Protein AF-A0A375H784-F1 (afdb_monomer_lite)

Secondary structure (DSSP, 8-state):
-HHHHHHHHHHHHHHHHHHTPPP---HHHHHHHHHHHHHHHHHTT--HHHHHHHHHHHHHHHHHHHHHHIIIIIHHH--SHHHHHHHHHHHHHHHHHHHHHHHHHHHT---

Foldseek 3Di:
DVVLVVVLVVLVVVVCVVVVHDDDDDPLNVVLVVLVVVLVVVLVVDDDLRNLLSVLVSQLVSLVVVLCCLVVPQLVPDPDVSSNVSSVVSSVVSVVSNVVSVVSNVVSDDD

Structure (mmCIF, N/CA/C/O backbone):
data_AF-A0A375H784-F1
#
_entry.id   AF-A0A375H784-F1
#
loop_
_atom_site.group_PDB
_atom_site.id
_atom_site.type_symbol
_atom_site.label_atom_id
_atom_site.label_alt_id
_atom_site.label_comp_id
_atom_site.label_asym_id
_atom_site.label_entity_id
_atom_site.label_seq_id
_atom_site.pdbx_PDB_ins_code
_atom_site.Cartn_x
_atom_site.Cartn_y
_atom_site.Cartn_z
_atom_site.occupancy
_atom_site.B_iso_or_equiv
_atom_site.auth_seq_id
_atom_site.auth_comp_id
_atom_site.auth_asym_id
_atom_site.auth_atom_id
_atom_site.pdbx_PDB_model_num
ATOM 1 N N . MET A 1 1 ? -10.355 -3.145 -1.592 1.00 90.44 1 MET A N 1
ATOM 2 C CA . MET A 1 1 ? -9.257 -3.479 -0.651 1.00 90.44 1 MET A CA 1
ATOM 3 C C . MET A 1 1 ? -8.676 -4.858 -0.935 1.00 90.44 1 MET A C 1
ATOM 5 O O . MET A 1 1 ? -7.794 -4.938 -1.772 1.00 90.44 1 MET A O 1
ATOM 9 N N . ILE A 1 2 ? -9.150 -5.945 -0.305 1.00 96.31 2 ILE A N 1
ATOM 10 C CA . ILE A 1 2 ? -8.479 -7.264 -0.371 1.00 96.31 2 ILE A CA 1
ATOM 11 C C . ILE A 1 2 ? -8.366 -7.786 -1.807 1.00 96.31 2 ILE A C 1
ATOM 13 O O . ILE A 1 2 ? -7.263 -8.077 -2.252 1.00 96.31 2 ILE A O 1
ATOM 17 N N . VAL A 1 3 ? -9.480 -7.844 -2.546 1.00 97.25 3 VAL A N 1
ATOM 18 C CA . VAL A 1 3 ? -9.499 -8.318 -3.944 1.00 97.25 3 VAL A CA 1
ATOM 19 C C . VAL A 1 3 ? -8.528 -7.518 -4.819 1.00 97.25 3 VAL A C 1
ATOM 21 O O . VAL A 1 3 ? -7.732 -8.102 -5.554 1.00 97.25 3 VAL A O 1
ATOM 24 N N . ASP A 1 4 ? -8.540 -6.191 -4.688 1.00 97.25 4 ASP A N 1
ATOM 25 C CA . ASP A 1 4 ? -7.652 -5.306 -5.446 1.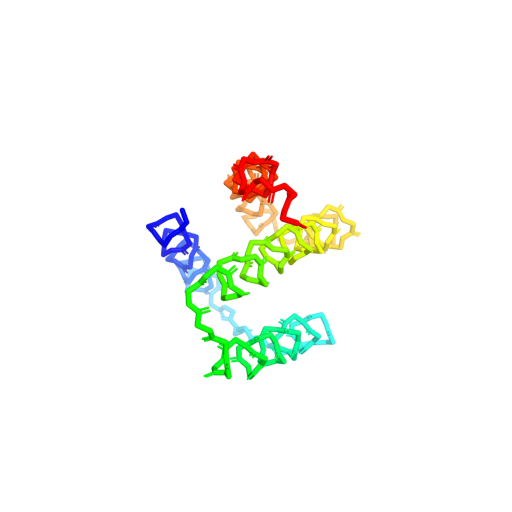00 97.25 4 ASP A CA 1
ATOM 26 C C . ASP A 1 4 ? -6.178 -5.551 -5.092 1.00 97.25 4 ASP A C 1
ATOM 28 O O . ASP A 1 4 ? -5.352 -5.717 -5.987 1.00 97.25 4 ASP A O 1
ATOM 32 N N . HIS A 1 5 ? -5.842 -5.642 -3.799 1.00 96.81 5 HIS A N 1
ATOM 33 C CA . HIS A 1 5 ? -4.479 -5.937 -3.351 1.00 96.81 5 HIS A CA 1
ATOM 34 C C . HIS A 1 5 ? -4.005 -7.313 -3.823 1.00 96.81 5 HIS A C 1
ATOM 36 O O . HIS A 1 5 ? -2.864 -7.449 -4.261 1.00 96.81 5 HIS A O 1
ATOM 42 N N . THR A 1 6 ? -4.867 -8.331 -3.798 1.00 97.94 6 THR A N 1
ATOM 43 C CA . THR A 1 6 ? -4.553 -9.646 -4.368 1.00 97.94 6 THR A CA 1
ATOM 44 C C . THR A 1 6 ? -4.240 -9.529 -5.861 1.00 97.94 6 THR A C 1
ATOM 46 O O . THR A 1 6 ? -3.240 -10.079 -6.323 1.00 97.94 6 THR A O 1
ATOM 49 N N . GLY A 1 7 ? -5.031 -8.761 -6.614 1.00 98.06 7 GLY A N 1
ATOM 50 C CA . GLY A 1 7 ? -4.772 -8.487 -8.029 1.00 98.06 7 GLY A CA 1
ATOM 51 C C . GLY A 1 7 ? -3.439 -7.767 -8.275 1.00 98.06 7 GLY A C 1
ATOM 52 O O . GLY A 1 7 ? -2.689 -8.140 -9.185 1.00 98.06 7 GLY A O 1
ATOM 53 N N . VAL A 1 8 ? -3.104 -6.779 -7.440 1.00 97.44 8 VAL A N 1
ATOM 54 C CA . VAL A 1 8 ? -1.815 -6.069 -7.480 1.00 97.44 8 VAL A CA 1
ATOM 55 C C . VAL A 1 8 ? -0.653 -7.028 -7.217 1.00 97.44 8 VAL A C 1
ATOM 57 O O . VAL A 1 8 ? 0.283 -7.081 -8.017 1.00 97.44 8 VAL A O 1
ATOM 60 N N . ASN A 1 9 ? -0.733 -7.844 -6.163 1.00 97.19 9 ASN A N 1
ATOM 61 C CA . ASN A 1 9 ? 0.306 -8.815 -5.806 1.00 97.19 9 ASN A CA 1
ATOM 62 C C . ASN A 1 9 ? 0.527 -9.855 -6.910 1.00 97.19 9 ASN A C 1
ATOM 64 O O . ASN A 1 9 ? 1.670 -10.201 -7.222 1.00 97.19 9 ASN A O 1
ATOM 68 N N . ASN A 1 10 ? -0.552 -10.319 -7.541 1.00 98.19 10 ASN A N 1
ATOM 69 C CA . ASN A 1 10 ? -0.479 -11.238 -8.673 1.00 98.19 10 ASN A CA 1
ATOM 70 C C . ASN A 1 10 ? 0.215 -10.588 -9.875 1.00 98.19 10 ASN A C 1
ATOM 72 O O . ASN A 1 10 ? 1.093 -11.203 -10.479 1.00 98.19 10 ASN A O 1
ATOM 76 N N . SER A 1 11 ? -0.128 -9.336 -10.190 1.00 97.81 11 SER A N 1
ATOM 77 C CA . SER A 1 11 ? 0.481 -8.591 -11.299 1.00 97.81 11 SER A CA 1
ATOM 78 C C . SER A 1 11 ? 1.976 -8.345 -11.070 1.00 97.81 11 SER A C 1
ATOM 80 O O . SER A 1 11 ? 2.784 -8.574 -11.970 1.00 97.81 11 SER A O 1
ATOM 82 N N . ALA A 1 12 ? 2.362 -7.949 -9.853 1.00 96.69 12 ALA A N 1
ATOM 83 C CA . ALA A 1 12 ? 3.761 -7.765 -9.472 1.00 96.69 12 ALA A CA 1
ATOM 84 C C . ALA A 1 12 ? 4.547 -9.082 -9.539 1.00 96.69 12 ALA A C 1
ATOM 86 O O . ALA A 1 12 ? 5.620 -9.139 -10.139 1.00 96.69 12 ALA A O 1
ATOM 87 N N . THR A 1 13 ? 3.984 -10.166 -9.002 1.00 97.50 13 THR A N 1
ATOM 88 C CA . THR A 1 13 ? 4.606 -11.498 -9.030 1.00 97.50 13 THR A CA 1
ATOM 89 C C . THR A 1 13 ? 4.772 -12.019 -10.458 1.00 97.50 13 THR A C 1
ATOM 91 O O . THR A 1 13 ? 5.807 -12.601 -10.790 1.00 97.50 13 THR A O 1
ATOM 94 N N . ALA A 1 14 ? 3.776 -11.807 -11.321 1.00 98.19 14 ALA A N 1
ATOM 95 C CA . ALA A 1 14 ? 3.854 -12.170 -12.732 1.00 98.19 14 ALA A CA 1
ATOM 96 C C . ALA A 1 14 ? 4.990 -11.421 -13.441 1.00 98.19 14 ALA A C 1
ATOM 98 O O . ALA A 1 14 ? 5.759 -12.039 -14.178 1.00 98.19 14 ALA A O 1
ATOM 99 N N . LEU A 1 15 ? 5.143 -10.120 -13.171 1.00 97.75 15 LEU A N 1
ATOM 100 C CA . LEU A 1 15 ? 6.221 -9.324 -13.749 1.00 97.75 15 LEU A CA 1
ATOM 101 C C . LEU A 1 15 ? 7.599 -9.781 -13.255 1.00 97.75 15 LEU A C 1
ATOM 103 O O . LEU A 1 15 ? 8.497 -9.983 -14.066 1.00 97.75 15 LEU A O 1
ATOM 107 N N . VAL A 1 16 ? 7.758 -10.018 -11.951 1.00 97.12 16 VAL A N 1
ATOM 108 C CA . VAL A 1 16 ? 9.004 -10.544 -11.363 1.00 97.12 16 VAL A CA 1
ATOM 109 C C . VAL A 1 16 ? 9.417 -11.858 -12.034 1.00 97.12 16 VAL A C 1
ATOM 111 O O . VAL A 1 16 ? 10.564 -12.002 -12.457 1.00 97.12 16 VAL A O 1
ATOM 114 N N . LYS A 1 17 ? 8.468 -12.791 -12.209 1.00 97.88 17 LYS A N 1
ATOM 115 C CA . LYS A 1 17 ? 8.699 -14.061 -12.916 1.00 97.88 17 LYS A CA 1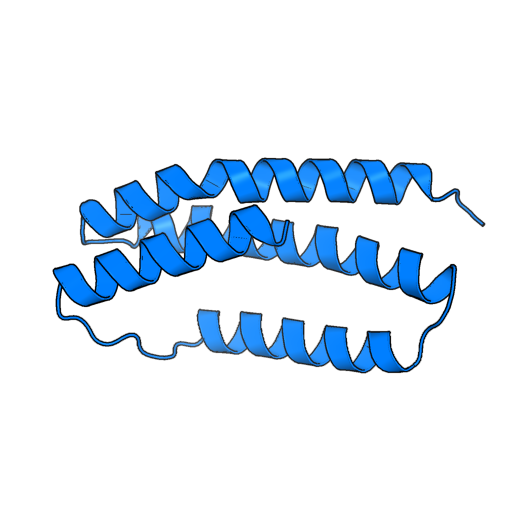
ATOM 116 C C . LYS A 1 17 ? 9.092 -13.843 -14.376 1.00 97.88 17 LYS A C 1
ATOM 118 O O . LYS A 1 17 ? 10.048 -14.457 -14.841 1.00 97.88 17 LYS A O 1
ATOM 123 N N . LYS A 1 18 ? 8.380 -12.963 -15.088 1.00 97.88 18 LYS A N 1
ATOM 124 C CA . LYS A 1 18 ? 8.656 -12.637 -16.494 1.00 97.88 18 LYS A CA 1
ATOM 125 C C . LYS A 1 18 ? 10.064 -12.067 -16.673 1.00 97.88 18 LYS A C 1
ATOM 127 O O . LYS A 1 18 ? 10.790 -12.505 -17.559 1.00 97.88 18 LYS A O 1
ATOM 132 N N . LEU A 1 19 ? 10.447 -11.118 -15.822 1.00 97.31 19 LEU A N 1
ATOM 133 C CA . LEU A 1 19 ? 11.746 -10.448 -15.876 1.00 97.31 19 LEU A CA 1
ATOM 134 C C . LEU A 1 19 ? 12.884 -11.288 -15.276 1.00 97.31 19 LEU A C 1
ATOM 136 O O . LEU A 1 19 ? 14.041 -10.897 -15.393 1.00 97.31 19 LEU A O 1
ATOM 140 N N . LYS A 1 20 ? 12.574 -12.433 -14.648 1.00 97.31 20 LYS A N 1
ATOM 141 C CA . LYS A 1 20 ? 13.535 -13.314 -13.960 1.00 97.31 20 LYS A CA 1
ATOM 142 C C . LYS A 1 20 ? 14.387 -12.572 -12.925 1.00 97.31 20 LYS A C 1
ATOM 144 O O . LYS A 1 20 ? 15.562 -12.877 -12.737 1.00 97.31 20 LYS A O 1
ATOM 149 N N . VAL A 1 21 ? 13.786 -11.594 -12.256 1.00 94.94 21 VAL A N 1
ATOM 150 C CA . VAL A 1 21 ? 14.439 -10.825 -11.192 1.00 94.94 21 VAL A CA 1
ATOM 151 C C . VAL A 1 21 ? 14.094 -11.413 -9.832 1.00 94.94 21 VAL A C 1
ATOM 153 O O . VAL A 1 21 ? 13.052 -12.044 -9.655 1.00 94.94 21 VAL A O 1
ATOM 156 N N . LYS A 1 22 ? 14.969 -11.195 -8.854 1.00 93.12 22 LYS A N 1
ATOM 157 C CA . LYS A 1 22 ? 14.717 -11.537 -7.457 1.00 93.12 22 LYS A CA 1
ATOM 158 C C . LYS A 1 22 ? 14.322 -10.255 -6.713 1.00 93.12 22 LYS A C 1
ATOM 160 O O . LYS A 1 22 ? 15.098 -9.303 -6.765 1.00 93.12 22 LYS A O 1
ATOM 165 N N . PRO A 1 23 ? 13.150 -10.199 -6.055 1.00 92.00 23 PRO A N 1
ATOM 166 C CA . PRO A 1 23 ? 12.842 -9.115 -5.131 1.00 92.00 23 PRO A CA 1
ATOM 167 C C . PRO A 1 23 ? 13.871 -9.095 -4.004 1.00 92.00 23 PRO A C 1
ATOM 169 O O . PRO A 1 23 ? 14.256 -10.156 -3.509 1.00 92.00 23 PRO A O 1
ATOM 172 N N . ASP A 1 24 ? 14.290 -7.902 -3.609 1.00 92.06 24 ASP A N 1
ATOM 173 C CA . ASP A 1 24 ? 15.224 -7.707 -2.510 1.00 92.06 24 ASP A CA 1
ATOM 174 C C . ASP A 1 24 ? 14.690 -6.641 -1.560 1.00 92.06 24 ASP A C 1
ATOM 176 O O . ASP A 1 24 ? 13.981 -5.714 -1.978 1.00 92.06 24 ASP A O 1
ATOM 180 N N . ASP A 1 25 ? 15.019 -6.798 -0.285 1.00 93.00 25 ASP A N 1
ATOM 181 C CA . ASP A 1 25 ? 14.642 -5.832 0.732 1.00 93.00 25 ASP A CA 1
ATOM 182 C C . ASP A 1 25 ? 15.468 -4.554 0.588 1.00 93.00 25 ASP A C 1
ATOM 184 O O . ASP A 1 25 ? 16.614 -4.545 0.142 1.00 93.00 25 ASP A O 1
ATOM 188 N N . ASN A 1 26 ? 14.871 -3.431 0.966 1.00 91.75 26 ASN A N 1
ATOM 189 C CA . ASN A 1 26 ? 15.528 -2.135 0.975 1.00 91.75 26 ASN A CA 1
ATOM 190 C C . ASN A 1 26 ? 14.953 -1.269 2.109 1.00 91.75 26 ASN A C 1
ATOM 192 O O . ASN A 1 26 ? 13.944 -1.641 2.715 1.00 91.75 26 ASN A O 1
ATOM 196 N N . PRO A 1 27 ? 15.553 -0.104 2.415 1.00 94.75 27 PRO A N 1
ATOM 197 C CA . PRO A 1 27 ? 15.065 0.747 3.498 1.00 94.75 27 PRO A CA 1
ATOM 198 C C . PRO A 1 27 ? 13.581 1.128 3.371 1.00 94.75 27 PRO A C 1
ATOM 200 O O . PRO A 1 27 ? 12.878 1.190 4.376 1.00 94.75 27 PRO A O 1
ATOM 203 N N . THR A 1 28 ? 13.075 1.323 2.148 1.00 91.44 28 THR A N 1
ATOM 204 C CA . THR A 1 28 ? 11.656 1.617 1.906 1.00 91.44 28 THR A CA 1
ATOM 205 C C . THR A 1 28 ? 10.763 0.421 2.239 1.00 91.44 28 THR A C 1
ATOM 207 O O . THR A 1 28 ? 9.776 0.594 2.954 1.00 91.44 28 THR A O 1
ATOM 210 N N . SER A 1 29 ? 11.092 -0.792 1.772 1.00 93.62 29 SER A N 1
ATOM 211 C CA . SER A 1 29 ? 10.296 -1.991 2.087 1.00 93.62 29 SER A CA 1
ATOM 212 C C . SER A 1 29 ? 10.345 -2.325 3.578 1.00 93.62 29 SER A C 1
ATOM 214 O O . SER A 1 29 ? 9.312 -2.645 4.167 1.00 93.62 29 SER A O 1
ATOM 216 N N . ALA A 1 30 ? 11.512 -2.172 4.209 1.00 95.31 30 ALA A N 1
ATOM 217 C CA . ALA A 1 30 ? 11.693 -2.375 5.641 1.00 95.31 30 ALA A CA 1
ATOM 218 C C . ALA A 1 30 ? 10.852 -1.392 6.473 1.00 95.31 30 ALA A C 1
ATOM 220 O O . ALA A 1 30 ? 10.164 -1.820 7.400 1.00 95.31 30 ALA A O 1
ATOM 221 N N . SER A 1 31 ? 10.846 -0.101 6.112 1.00 93.75 31 SER A N 1
ATOM 222 C CA . SER A 1 31 ? 10.030 0.917 6.790 1.00 93.75 31 SER A CA 1
ATOM 223 C C . SER A 1 31 ? 8.539 0.600 6.683 1.00 93.75 31 SER A C 1
ATOM 225 O O . SER A 1 31 ? 7.860 0.496 7.701 1.00 93.75 31 SER A O 1
ATOM 227 N N . LEU A 1 32 ? 8.036 0.349 5.468 1.00 93.50 32 LEU A N 1
ATOM 228 C CA . LEU A 1 32 ? 6.617 0.045 5.245 1.00 93.50 32 LEU A CA 1
ATOM 229 C C . LEU A 1 32 ? 6.169 -1.228 5.975 1.00 93.50 32 LEU A C 1
ATOM 231 O O . LEU A 1 32 ? 5.032 -1.299 6.451 1.00 93.50 32 LEU A O 1
ATOM 235 N N . LYS A 1 33 ? 7.048 -2.233 6.070 1.00 94.62 33 LYS A N 1
ATOM 236 C CA . LYS A 1 33 ? 6.790 -3.456 6.834 1.00 94.62 33 LYS A CA 1
ATOM 237 C C . LYS A 1 33 ? 6.737 -3.175 8.337 1.00 94.62 33 LYS A C 1
ATOM 239 O O . LYS A 1 33 ? 5.808 -3.632 8.998 1.00 94.62 33 LYS A O 1
ATOM 244 N N . SER A 1 34 ? 7.697 -2.415 8.861 1.00 95.81 34 SER A N 1
ATOM 245 C CA . SER A 1 34 ? 7.762 -2.038 10.279 1.00 95.81 34 SER A CA 1
ATOM 246 C C . SER A 1 34 ? 6.522 -1.258 10.726 1.00 95.81 34 SER A C 1
ATOM 248 O O . SER A 1 34 ? 5.936 -1.559 11.770 1.00 95.81 34 SER A O 1
ATOM 250 N N . ASP A 1 35 ? 6.069 -0.307 9.908 1.00 93.75 35 ASP A N 1
ATOM 251 C CA . ASP A 1 35 ? 4.858 0.474 10.174 1.00 93.75 35 ASP A CA 1
ATOM 252 C C . ASP A 1 35 ? 3.613 -0.429 10.204 1.00 93.75 35 ASP A C 1
ATOM 254 O O . ASP A 1 35 ? 2.779 -0.337 11.109 1.00 93.75 35 ASP A O 1
ATOM 258 N N . GLY A 1 36 ? 3.523 -1.375 9.261 1.00 95.06 36 GLY A N 1
ATOM 259 C CA . GLY A 1 36 ? 2.452 -2.371 9.219 1.00 95.06 36 GLY A CA 1
ATOM 260 C C . GLY A 1 36 ? 2.437 -3.296 10.442 1.00 95.06 36 GLY A C 1
ATOM 261 O O . GLY A 1 36 ? 1.376 -3.533 11.027 1.00 95.06 36 GLY A O 1
ATOM 262 N N . ASP A 1 37 ? 3.604 -3.789 10.861 1.00 97.19 37 ASP A N 1
ATOM 263 C CA . ASP A 1 37 ? 3.755 -4.651 12.040 1.00 97.19 37 ASP A CA 1
ATOM 264 C C . ASP A 1 37 ? 3.389 -3.892 13.331 1.00 97.19 37 ASP A C 1
ATOM 266 O O . ASP A 1 37 ? 2.660 -4.413 14.185 1.00 97.19 37 ASP A O 1
ATOM 270 N N . THR A 1 38 ? 3.810 -2.628 13.441 1.00 96.00 38 THR A N 1
ATOM 271 C CA . THR A 1 38 ? 3.470 -1.732 14.558 1.00 96.00 38 THR A CA 1
ATOM 272 C C . THR A 1 38 ? 1.962 -1.513 14.653 1.00 96.00 38 THR A C 1
ATOM 274 O O . THR A 1 38 ? 1.372 -1.715 15.719 1.00 96.00 38 THR A O 1
ATOM 277 N N . ASN A 1 39 ? 1.309 -1.181 13.536 1.00 96.75 39 ASN A N 1
ATOM 278 C CA . ASN A 1 39 ? -0.138 -0.996 13.513 1.00 96.75 39 ASN A CA 1
ATOM 279 C C . ASN A 1 39 ? -0.887 -2.287 13.872 1.00 96.75 39 ASN A C 1
ATOM 281 O O . ASN A 1 39 ? -1.801 -2.277 14.695 1.00 96.75 39 ASN A O 1
ATOM 285 N N . ARG A 1 40 ? -0.465 -3.432 13.322 1.00 97.50 40 ARG A N 1
ATOM 286 C CA . ARG A 1 40 ? -1.057 -4.732 13.667 1.00 97.50 40 ARG A CA 1
ATOM 287 C C . ARG A 1 40 ? -0.971 -5.024 15.159 1.00 97.50 40 ARG A C 1
ATOM 289 O O . ARG A 1 40 ? -1.923 -5.560 15.720 1.00 97.50 40 ARG A O 1
ATOM 296 N N . ASN A 1 41 ? 0.142 -4.688 15.806 1.00 97.44 41 ASN A N 1
ATOM 297 C CA . ASN A 1 41 ? 0.293 -4.879 17.245 1.00 97.44 41 ASN A CA 1
ATOM 298 C C . ASN A 1 41 ? -0.608 -3.945 18.056 1.00 97.44 41 ASN A C 1
ATOM 300 O O . ASN A 1 41 ? -1.243 -4.415 18.997 1.00 97.44 41 ASN A O 1
ATOM 304 N N . LYS A 1 42 ? -0.742 -2.676 17.651 1.00 95.75 42 LYS A N 1
ATOM 305 C CA . LYS A 1 42 ? -1.701 -1.735 18.251 1.00 95.75 42 LYS A CA 1
ATOM 306 C C . LYS A 1 42 ? -3.136 -2.270 18.170 1.00 95.75 42 LYS A C 1
ATOM 308 O O . LYS A 1 42 ? -3.835 -2.315 19.177 1.00 95.75 42 LYS A O 1
ATOM 313 N N . LEU A 1 43 ? -3.559 -2.721 16.990 1.00 97.94 43 LEU A N 1
ATOM 314 C CA . LEU A 1 43 ? -4.937 -3.150 16.739 1.00 97.94 43 LEU A CA 1
ATOM 315 C C . LEU A 1 43 ? -5.360 -4.391 17.537 1.00 97.94 43 LEU A C 1
ATOM 317 O O . LEU A 1 43 ? -6.526 -4.499 17.900 1.00 97.94 43 LEU A O 1
ATOM 321 N N . LYS A 1 44 ? -4.439 -5.313 17.856 1.00 97.38 44 LYS A N 1
ATOM 322 C CA . LYS A 1 44 ? -4.749 -6.536 18.630 1.00 97.38 44 LYS A CA 1
ATOM 323 C C . LYS A 1 44 ? -5.373 -6.257 20.002 1.00 97.38 44 LYS A C 1
ATOM 325 O O . LYS A 1 44 ? -6.099 -7.106 20.511 1.00 97.38 44 LYS A O 1
ATOM 330 N N . GLY A 1 45 ? -5.055 -5.113 20.610 1.00 95.12 45 GLY A N 1
ATOM 331 C CA . GLY A 1 45 ? -5.571 -4.725 21.924 1.00 95.12 45 GLY A CA 1
ATOM 332 C C . GLY A 1 45 ? -6.918 -4.001 21.886 1.00 95.12 45 GLY A C 1
ATOM 333 O O . GLY A 1 45 ? -7.523 -3.815 22.938 1.00 95.12 45 GLY A O 1
ATOM 334 N N . LEU A 1 46 ? -7.388 -3.595 20.705 1.00 97.69 46 LEU A N 1
ATOM 335 C CA . LEU A 1 46 ? -8.571 -2.751 20.541 1.00 97.69 46 LEU A CA 1
ATOM 336 C C . LEU A 1 46 ? -9.787 -3.576 20.122 1.00 97.69 46 LEU A C 1
ATOM 338 O O . LEU A 1 46 ? -9.659 -4.637 19.509 1.00 97.69 46 LEU A O 1
ATOM 342 N N . LYS A 1 47 ? -10.987 -3.086 20.450 1.00 97.25 47 LYS A N 1
ATOM 343 C CA . LYS A 1 47 ? -12.258 -3.744 20.110 1.00 97.25 47 LYS A CA 1
ATOM 344 C C . LYS A 1 47 ? -13.335 -2.722 19.754 1.00 97.25 47 LYS A C 1
ATOM 346 O O . LYS A 1 47 ? -13.285 -1.576 20.194 1.00 97.25 47 LYS A O 1
ATOM 351 N N . GLY A 1 48 ? -14.339 -3.165 18.995 1.00 96.06 48 GLY A N 1
ATOM 352 C CA . GLY A 1 48 ? -15.498 -2.346 18.631 1.00 96.06 48 GLY A CA 1
ATOM 353 C C . GLY A 1 48 ? -15.095 -1.003 18.017 1.00 96.06 48 GLY A C 1
ATOM 354 O O . GLY A 1 48 ? -14.169 -0.939 17.216 1.00 96.06 48 GLY A O 1
ATOM 355 N N . ALA A 1 49 ? -15.739 0.080 18.455 1.00 95.50 49 ALA A N 1
ATOM 356 C CA . ALA A 1 49 ? -15.514 1.415 17.899 1.00 95.50 49 ALA A CA 1
ATOM 357 C C . ALA A 1 49 ? -14.061 1.918 18.026 1.00 95.50 49 ALA A C 1
ATOM 359 O O . ALA A 1 49 ? -13.602 2.670 17.170 1.00 95.50 49 ALA A O 1
ATOM 360 N N . GLU A 1 50 ? -13.325 1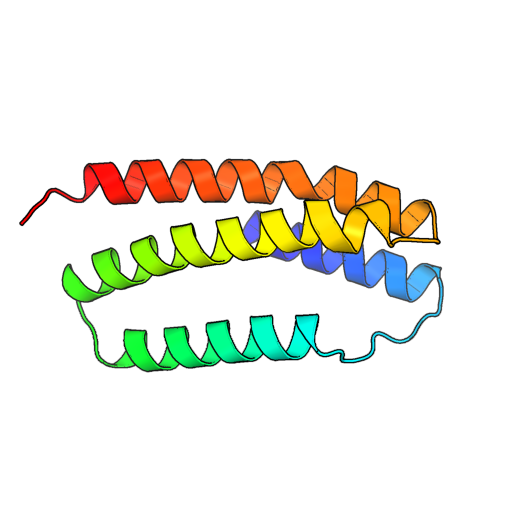.509 19.066 1.00 95.62 50 GLU A N 1
ATOM 361 C CA . GLU A 1 50 ? -11.909 1.875 19.212 1.00 95.62 50 GLU A CA 1
ATOM 362 C C . GLU A 1 50 ? -11.046 1.194 18.148 1.00 95.62 50 GLU A C 1
ATOM 364 O O . GLU A 1 50 ? -10.137 1.814 17.597 1.00 95.62 50 GLU A O 1
ATOM 369 N N . PHE A 1 51 ? -11.353 -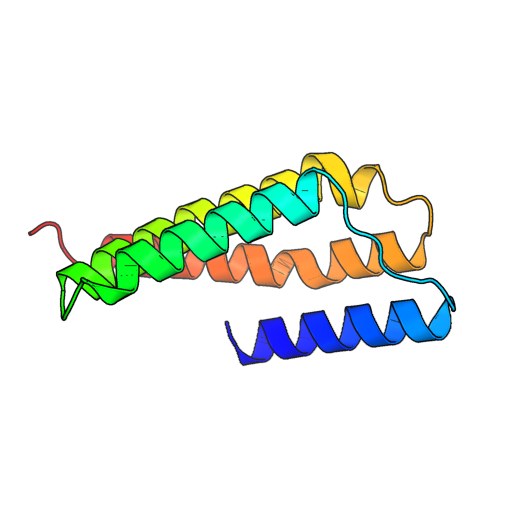0.070 17.835 1.00 97.50 51 PHE A N 1
ATOM 370 C CA . PHE A 1 51 ? -10.708 -0.787 16.741 1.00 97.50 51 PHE A CA 1
ATOM 371 C C . PHE A 1 51 ? -11.039 -0.133 15.401 1.00 97.50 51 PHE A C 1
ATOM 373 O O . PHE A 1 51 ? -10.121 0.154 14.641 1.00 97.50 51 PHE A O 1
ATOM 380 N N . ASP A 1 52 ? -12.318 0.141 15.131 1.00 97.06 52 ASP A N 1
ATOM 381 C CA . ASP A 1 52 ? -12.761 0.708 13.851 1.00 97.06 52 ASP A CA 1
ATOM 382 C C . ASP A 1 52 ? -12.107 2.070 13.582 1.00 97.06 52 ASP A C 1
ATOM 384 O O . ASP A 1 52 ? -11.604 2.317 12.484 1.00 97.06 52 ASP A O 1
ATOM 388 N N . SER A 1 53 ? -12.046 2.924 14.611 1.00 96.06 53 SER A N 1
ATOM 389 C CA . SER A 1 53 ? -11.391 4.232 14.547 1.00 96.06 53 SER A CA 1
ATOM 390 C C . SER A 1 53 ? -9.881 4.101 14.314 1.00 96.06 53 SER A C 1
ATOM 392 O O . SER A 1 53 ? -9.340 4.642 13.350 1.00 96.06 53 SER A O 1
ATOM 394 N N . ALA A 1 54 ? -9.188 3.293 15.125 1.00 97.06 54 ALA A N 1
ATOM 395 C CA . ALA A 1 54 ? -7.746 3.110 14.978 1.00 97.06 54 ALA A CA 1
ATOM 396 C C . ALA A 1 54 ? -7.359 2.442 13.649 1.00 97.06 54 ALA A C 1
ATOM 398 O O . ALA A 1 54 ? -6.312 2.761 13.081 1.00 97.06 54 ALA A O 1
ATOM 399 N N . TYR A 1 55 ? -8.188 1.516 13.162 1.00 97.62 55 TYR A N 1
ATOM 400 C CA . TYR A 1 55 ? -8.001 0.854 11.881 1.00 97.62 55 TYR A CA 1
ATOM 401 C C . TYR A 1 55 ? -8.090 1.872 10.749 1.00 97.62 55 TYR A C 1
ATOM 403 O O . TYR A 1 55 ? -7.142 1.993 9.973 1.00 97.62 55 TYR A O 1
ATOM 411 N N . ILE A 1 56 ? -9.179 2.646 10.679 1.00 98.12 56 ILE A N 1
ATOM 412 C CA . ILE A 1 56 ? -9.370 3.576 9.566 1.00 98.12 56 ILE A CA 1
ATOM 413 C C . ILE A 1 56 ? -8.359 4.725 9.577 1.00 98.12 56 ILE A C 1
ATOM 415 O O . ILE A 1 56 ? -7.895 5.129 8.511 1.00 98.12 56 ILE A O 1
ATOM 419 N N . ASP A 1 57 ? -7.966 5.205 10.760 1.00 97.44 57 ASP A N 1
ATOM 420 C CA . ASP A 1 57 ? -6.924 6.223 10.902 1.00 97.44 57 ASP A CA 1
ATOM 421 C C . ASP A 1 57 ? -5.614 5.732 10.283 1.00 97.44 57 ASP A C 1
ATOM 423 O O . ASP A 1 57 ? -4.977 6.441 9.497 1.00 97.44 57 ASP A O 1
ATOM 427 N N . ASN A 1 58 ? -5.238 4.483 10.576 1.00 97.88 58 ASN A N 1
ATOM 428 C CA . ASN A 1 58 ? -4.059 3.886 9.973 1.00 97.88 58 ASN A CA 1
ATOM 429 C C . ASN A 1 58 ? -4.228 3.667 8.466 1.00 97.88 58 ASN A C 1
ATOM 431 O O . ASN A 1 58 ? -3.287 3.919 7.724 1.00 97.88 58 ASN A O 1
ATOM 435 N N . GLU A 1 59 ? -5.388 3.211 7.990 1.00 97.88 59 GLU A N 1
ATOM 436 C CA . GLU A 1 59 ? -5.625 3.024 6.553 1.00 97.88 59 GLU A CA 1
ATOM 437 C C . GLU A 1 59 ? -5.432 4.335 5.775 1.00 97.88 59 GLU A C 1
ATOM 439 O O . GLU A 1 59 ? -4.808 4.321 4.713 1.00 97.88 59 GLU A O 1
ATOM 444 N N . VAL A 1 60 ? -5.876 5.476 6.319 1.00 98.25 60 VAL A N 1
ATOM 445 C CA . VAL A 1 60 ? -5.644 6.802 5.720 1.00 98.25 60 VAL A CA 1
ATOM 446 C C . VAL A 1 60 ? -4.156 7.156 5.698 1.00 98.25 60 VAL A C 1
ATOM 448 O O . VAL A 1 60 ? -3.634 7.543 4.649 1.00 98.25 60 VAL A O 1
ATOM 451 N N . ILE A 1 61 ? -3.465 7.021 6.834 1.00 96.88 61 ILE A N 1
ATOM 452 C CA . ILE A 1 61 ? -2.036 7.357 6.952 1.00 96.88 61 ILE A CA 1
ATOM 453 C C . ILE A 1 61 ? -1.198 6.470 6.027 1.00 96.88 61 ILE A C 1
ATOM 455 O O . ILE A 1 61 ? -0.383 6.964 5.247 1.00 96.88 61 ILE A O 1
ATOM 459 N N . TYR A 1 62 ? -1.423 5.160 6.077 1.00 96.94 62 TYR A N 1
ATOM 460 C CA . TYR A 1 62 ? -0.622 4.173 5.367 1.00 96.94 62 TYR A CA 1
ATOM 461 C C . TYR A 1 62 ? -0.813 4.269 3.852 1.00 96.94 62 TYR A C 1
ATOM 463 O O . TYR A 1 62 ? 0.167 4.283 3.108 1.00 96.94 62 TYR A O 1
ATOM 471 N N . HIS A 1 63 ? -2.052 4.424 3.372 1.00 98.19 63 HIS A N 1
ATOM 472 C CA . HIS A 1 63 ? -2.293 4.602 1.938 1.00 98.19 63 HIS A CA 1
ATOM 473 C C . HIS A 1 63 ? -1.714 5.915 1.409 1.00 98.19 63 HIS A C 1
ATOM 475 O O . HIS A 1 63 ? -1.215 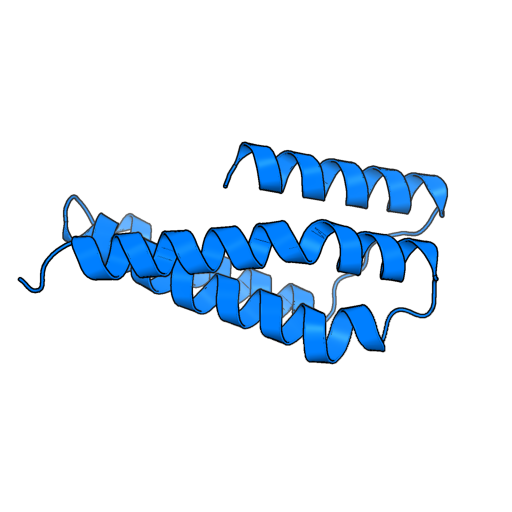5.942 0.284 1.00 98.19 63 HIS A O 1
ATOM 481 N N . GLN A 1 64 ? -1.729 6.989 2.205 1.00 98.19 64 GLN A N 1
ATOM 482 C CA . GLN A 1 64 ? -1.046 8.225 1.831 1.00 98.19 64 GLN A CA 1
ATOM 483 C C . GLN A 1 64 ? 0.472 8.017 1.744 1.00 98.19 64 GLN A C 1
ATOM 485 O O . GLN A 1 64 ? 1.073 8.424 0.754 1.00 98.19 64 GLN A O 1
ATOM 490 N N . ALA A 1 65 ? 1.086 7.346 2.722 1.00 96.31 65 ALA A N 1
ATOM 491 C CA . ALA A 1 65 ? 2.520 7.055 2.707 1.00 96.31 65 ALA A CA 1
ATOM 492 C C . ALA A 1 65 ? 2.928 6.198 1.495 1.00 96.31 65 ALA A C 1
ATOM 494 O O . ALA A 1 65 ? 3.923 6.491 0.831 1.00 96.31 65 ALA A O 1
ATOM 495 N N . VAL A 1 66 ? 2.135 5.177 1.153 1.00 96.62 66 VAL A N 1
ATOM 496 C CA . VAL A 1 66 ? 2.370 4.348 -0.039 1.00 96.62 66 VAL A CA 1
ATOM 497 C C . VAL A 1 66 ? 2.250 5.174 -1.318 1.00 96.62 66 VAL A C 1
ATOM 499 O O . VAL A 1 66 ? 3.117 5.063 -2.181 1.00 96.62 66 VAL A O 1
ATOM 502 N N . LEU A 1 67 ? 1.227 6.026 -1.448 1.00 98.50 67 LEU A N 1
ATOM 503 C CA . LEU A 1 67 ? 1.087 6.915 -2.609 1.00 98.50 67 LEU A CA 1
ATOM 504 C C . LEU A 1 67 ? 2.267 7.883 -2.736 1.00 98.50 67 LEU A C 1
ATOM 506 O O . LEU A 1 67 ? 2.799 8.052 -3.830 1.00 98.50 67 LEU A O 1
ATOM 510 N N . ASP A 1 68 ? 2.724 8.453 -1.625 1.00 97.81 68 ASP A N 1
ATOM 511 C CA . ASP A 1 68 ? 3.896 9.324 -1.591 1.00 97.81 68 ASP A CA 1
ATOM 512 C C . ASP A 1 68 ? 5.158 8.591 -2.065 1.00 97.81 68 ASP A C 1
ATOM 514 O O . ASP A 1 68 ? 5.901 9.115 -2.896 1.00 97.81 68 ASP A O 1
ATOM 518 N N . VAL A 1 69 ? 5.381 7.362 -1.592 1.00 96.75 69 VAL A N 1
ATOM 519 C CA . VAL A 1 69 ? 6.491 6.505 -2.036 1.00 96.75 69 VAL A CA 1
ATOM 520 C C . VAL A 1 69 ? 6.362 6.160 -3.522 1.00 96.75 69 VAL A C 1
ATOM 522 O O . VAL A 1 69 ? 7.353 6.206 -4.256 1.00 96.75 69 VAL A O 1
ATOM 525 N N . MET A 1 70 ? 5.156 5.845 -4.001 1.00 97.62 70 MET A N 1
ATOM 526 C CA . MET A 1 70 ? 4.916 5.577 -5.419 1.00 97.62 70 MET A CA 1
ATOM 527 C C . MET A 1 70 ? 5.272 6.787 -6.283 1.00 97.62 70 MET A C 1
ATOM 529 O O . MET A 1 70 ? 6.010 6.641 -7.257 1.00 97.62 70 MET A O 1
ATOM 533 N N . ASP A 1 71 ? 4.794 7.968 -5.906 1.00 98.19 71 ASP A N 1
ATOM 534 C CA . ASP A 1 71 ? 4.890 9.180 -6.718 1.00 98.19 71 ASP A CA 1
ATOM 535 C C . ASP A 1 71 ? 6.272 9.818 -6.680 1.00 98.19 71 ASP A C 1
ATOM 537 O O . ASP A 1 71 ? 6.734 10.348 -7.689 1.00 98.19 71 ASP A O 1
ATOM 541 N N . LYS A 1 72 ? 6.943 9.767 -5.528 1.00 97.50 72 LYS A N 1
ATOM 542 C CA . LYS A 1 72 ? 8.221 10.458 -5.312 1.00 97.50 72 LYS A CA 1
ATOM 543 C C . LYS A 1 72 ? 9.426 9.548 -5.523 1.00 97.50 72 LYS A C 1
ATOM 545 O O . LYS A 1 72 ? 10.517 10.048 -5.778 1.00 97.50 72 LYS A O 1
ATOM 550 N N . THR A 1 73 ? 9.254 8.229 -5.416 1.00 94.88 73 THR A N 1
ATOM 551 C CA . THR A 1 73 ? 10.378 7.283 -5.415 1.00 94.88 73 THR A CA 1
ATOM 552 C C . THR A 1 73 ? 10.215 6.184 -6.455 1.00 94.88 73 THR A C 1
ATOM 554 O O . THR A 1 73 ? 11.070 6.052 -7.328 1.00 94.88 73 THR A O 1
ATOM 557 N N . LEU A 1 74 ? 9.135 5.398 -6.406 1.00 95.38 74 LEU A N 1
ATOM 558 C CA . LEU A 1 74 ? 9.048 4.174 -7.211 1.00 95.38 74 LEU A CA 1
ATOM 559 C C . LEU A 1 74 ? 8.786 4.453 -8.692 1.00 95.38 74 LEU A C 1
ATOM 561 O O . LEU A 1 74 ? 9.509 3.935 -9.537 1.00 95.38 74 LEU A O 1
ATOM 565 N N . ILE A 1 75 ? 7.778 5.264 -9.029 1.00 97.31 75 ILE A N 1
ATOM 566 C CA . ILE A 1 75 ? 7.436 5.564 -10.428 1.00 97.31 75 ILE A CA 1
ATOM 567 C C . ILE A 1 75 ? 8.556 6.368 -11.113 1.00 97.31 75 ILE A C 1
ATOM 569 O O . ILE A 1 75 ? 8.940 5.993 -12.224 1.00 97.31 75 ILE A O 1
ATOM 573 N N . PRO A 1 76 ? 9.126 7.428 -10.498 1.00 97.44 76 PRO A N 1
ATOM 574 C CA . PRO A 1 76 ? 10.238 8.156 -11.109 1.00 97.44 76 PRO A CA 1
ATOM 575 C C . PRO A 1 76 ? 11.538 7.344 -11.152 1.00 97.44 76 PRO A C 1
ATOM 577 O O . PRO A 1 76 ? 12.305 7.473 -12.102 1.00 97.44 76 PRO A O 1
ATOM 580 N N . GLY A 1 77 ? 11.793 6.512 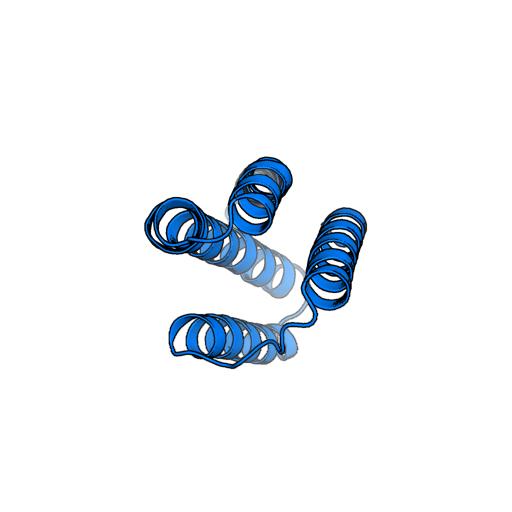-10.136 1.00 95.81 77 GLY A N 1
ATOM 581 C CA . GLY A 1 77 ? 13.021 5.723 -10.009 1.00 95.81 77 GLY A CA 1
ATOM 582 C C . GLY A 1 77 ? 13.022 4.402 -10.785 1.00 95.81 77 GLY A C 1
ATOM 583 O O . GLY A 1 77 ? 14.079 3.785 -10.940 1.00 95.81 77 GLY A O 1
ATOM 584 N N . ALA A 1 78 ? 11.868 3.946 -11.282 1.00 96.00 78 ALA A N 1
ATOM 585 C CA . ALA A 1 78 ? 11.766 2.720 -12.063 1.00 96.00 78 ALA A CA 1
ATOM 586 C C . ALA A 1 78 ? 12.467 2.872 -13.422 1.00 96.00 78 ALA A C 1
ATOM 588 O O . ALA A 1 78 ? 12.000 3.586 -14.306 1.00 96.00 78 ALA A O 1
ATOM 589 N N . LYS A 1 79 ? 13.581 2.148 -13.592 1.00 95.56 79 LYS A N 1
ATOM 590 C CA . LYS A 1 79 ? 14.357 2.105 -14.846 1.00 95.56 79 LYS A CA 1
ATOM 591 C C . LYS A 1 79 ? 13.785 1.142 -15.887 1.00 95.56 79 LYS A C 1
ATOM 593 O O . LYS A 1 79 ? 14.045 1.291 -17.072 1.00 95.56 79 LYS A O 1
ATOM 598 N N . ASN A 1 80 ? 13.077 0.106 -15.441 1.00 96.75 80 ASN A N 1
ATOM 599 C CA . ASN A 1 80 ? 12.422 -0.839 -16.335 1.00 96.75 80 ASN A CA 1
ATOM 600 C C . ASN A 1 80 ? 11.023 -0.314 -16.680 1.00 96.75 80 ASN A C 1
ATOM 602 O O . ASN A 1 80 ? 10.204 -0.106 -15.783 1.00 96.75 80 ASN A O 1
ATOM 606 N N . GLU A 1 81 ? 10.748 -0.131 -17.970 1.00 97.75 81 GLU A N 1
ATOM 607 C CA . GLU A 1 81 ? 9.484 0.449 -18.437 1.00 97.75 81 GLU A CA 1
ATOM 608 C C . GLU A 1 81 ? 8.262 -0.407 -18.078 1.00 97.75 81 GLU A C 1
ATOM 610 O O . GLU A 1 81 ? 7.221 0.136 -17.721 1.00 97.75 81 GLU A O 1
ATOM 615 N N . GLU A 1 82 ? 8.371 -1.741 -18.076 1.00 97.69 82 GLU A N 1
ATOM 616 C CA . GLU A 1 82 ? 7.253 -2.605 -17.671 1.00 97.69 82 GLU A CA 1
ATOM 617 C C . GLU A 1 82 ? 6.914 -2.442 -16.186 1.00 97.69 82 GLU A C 1
ATOM 619 O O . GLU A 1 82 ? 5.739 -2.396 -15.818 1.00 97.69 82 GLU A O 1
ATOM 624 N N . LEU A 1 83 ? 7.933 -2.302 -15.330 1.00 97.56 83 LEU A N 1
ATOM 625 C CA . LEU A 1 83 ? 7.738 -2.001 -13.912 1.00 97.56 83 LEU A CA 1
ATOM 626 C C . LEU A 1 83 ? 7.096 -0.627 -13.729 1.00 97.56 83 LEU A C 1
ATOM 628 O O . LEU A 1 83 ? 6.138 -0.495 -12.969 1.00 97.56 83 LEU A O 1
ATOM 632 N N . LYS A 1 84 ? 7.587 0.387 -14.443 1.00 98.19 84 LYS A N 1
ATOM 633 C CA . LYS A 1 84 ? 7.041 1.744 -14.379 1.00 98.19 84 LYS A CA 1
ATOM 634 C C . LYS A 1 84 ? 5.572 1.783 -14.803 1.00 98.19 84 LYS A C 1
ATOM 636 O O . LYS A 1 84 ? 4.743 2.358 -14.097 1.00 98.19 84 LYS A O 1
ATOM 641 N N . LEU A 1 85 ? 5.237 1.114 -15.906 1.00 98.25 85 LEU A N 1
ATOM 642 C CA . LEU A 1 85 ? 3.864 0.973 -16.390 1.00 98.25 85 LEU A CA 1
ATOM 643 C C . LEU A 1 85 ? 2.986 0.218 -15.393 1.00 98.25 85 LEU A C 1
ATOM 645 O O . LEU A 1 85 ? 1.854 0.633 -15.151 1.00 98.25 85 LEU A O 1
ATOM 649 N N . LEU A 1 86 ? 3.491 -0.859 -14.783 1.00 98.31 86 LEU A N 1
ATOM 650 C CA . LEU A 1 86 ? 2.750 -1.585 -13.757 1.00 98.31 86 LEU A CA 1
ATOM 651 C C . LEU A 1 86 ? 2.451 -0.688 -12.548 1.00 98.31 86 LEU A C 1
ATOM 653 O O . LEU A 1 86 ? 1.301 -0.635 -12.117 1.00 98.31 86 LEU A O 1
ATOM 657 N N . LEU A 1 87 ? 3.446 0.043 -12.037 1.00 98.25 87 LEU A N 1
ATOM 658 C CA . LEU A 1 87 ? 3.280 0.974 -10.916 1.00 98.25 87 LEU A CA 1
ATOM 659 C C . LEU A 1 87 ? 2.245 2.062 -11.240 1.00 98.25 87 LEU A C 1
ATOM 661 O O . LEU A 1 87 ? 1.332 2.301 -10.449 1.00 98.25 87 LEU A O 1
ATOM 665 N N . ALA A 1 88 ? 2.331 2.667 -12.427 1.00 98.12 88 ALA A N 1
ATOM 666 C CA . ALA A 1 88 ? 1.356 3.653 -12.887 1.00 98.12 88 ALA A CA 1
ATOM 667 C C . ALA A 1 88 ? -0.057 3.057 -13.021 1.00 98.12 88 ALA A C 1
ATOM 669 O O . ALA A 1 88 ? -1.034 3.696 -12.637 1.00 98.12 88 ALA A O 1
ATOM 670 N N . LYS A 1 89 ? -0.170 1.814 -13.509 1.00 98.06 89 LYS A N 1
ATOM 671 C CA . LYS A 1 89 ? -1.443 1.102 -13.685 1.00 98.06 89 LYS A CA 1
ATOM 672 C C . LYS A 1 89 ? -2.128 0.770 -12.359 1.00 98.06 89 LYS A C 1
ATOM 674 O O . LYS A 1 89 ? -3.352 0.830 -12.295 1.00 98.06 89 LYS A O 1
ATOM 679 N N . ILE A 1 90 ? -1.377 0.395 -11.320 1.00 97.56 90 ILE A N 1
ATOM 680 C CA . ILE A 1 90 ? -1.958 0.011 -10.019 1.00 97.56 90 ILE A CA 1
ATOM 681 C C . ILE A 1 90 ? -2.255 1.214 -9.121 1.00 97.56 90 ILE A C 1
ATOM 683 O O . ILE A 1 90 ? -3.143 1.133 -8.275 1.00 97.56 90 ILE A O 1
ATOM 687 N N . ARG A 1 91 ? -1.555 2.341 -9.312 1.00 98.31 91 ARG A N 1
ATOM 688 C CA . ARG A 1 91 ? -1.701 3.560 -8.500 1.00 98.31 91 ARG A CA 1
ATOM 689 C C . ARG A 1 91 ? -3.158 4.005 -8.283 1.00 98.31 91 ARG A C 1
ATOM 691 O O . ARG A 1 91 ? -3.492 4.333 -7.144 1.00 98.31 91 ARG A O 1
ATOM 698 N N . PRO A 1 92 ? -4.055 4.007 -9.292 1.00 98.19 92 PRO A N 1
ATOM 699 C CA . PRO A 1 92 ? -5.439 4.435 -9.097 1.00 98.19 92 PRO A CA 1
ATOM 700 C C . PRO A 1 92 ? -6.205 3.627 -8.042 1.00 98.19 92 PRO A C 1
ATOM 702 O O . PRO A 1 92 ? -7.066 4.193 -7.372 1.00 98.19 92 PRO A O 1
ATOM 705 N N . ALA A 1 93 ? -5.877 2.343 -7.841 1.00 98.06 93 ALA A N 1
ATOM 706 C CA . ALA A 1 93 ? -6.503 1.533 -6.797 1.00 98.06 93 ALA A CA 1
ATOM 707 C C . ALA A 1 93 ? -6.187 2.090 -5.399 1.00 98.06 93 ALA A C 1
ATOM 709 O O . ALA A 1 93 ? -7.099 2.297 -4.605 1.00 98.06 93 ALA A O 1
ATOM 710 N N . PHE A 1 94 ? -4.925 2.446 -5.138 1.00 98.12 94 PHE A N 1
ATOM 711 C CA . PHE A 1 94 ? -4.503 3.050 -3.869 1.00 98.12 94 PHE A CA 1
ATOM 712 C C . PHE A 1 94 ? -5.131 4.433 -3.645 1.00 98.12 94 PHE A C 1
ATOM 714 O O . PHE A 1 94 ? -5.512 4.763 -2.524 1.00 98.12 94 PHE A O 1
ATOM 721 N N . VAL A 1 95 ? -5.311 5.227 -4.709 1.00 98.62 95 VAL A N 1
ATOM 722 C CA . VAL A 1 95 ? -6.036 6.510 -4.632 1.00 98.62 95 VAL A CA 1
ATOM 723 C C . VAL A 1 95 ? -7.496 6.290 -4.233 1.00 98.62 95 VAL A C 1
ATOM 725 O O . VAL A 1 95 ? -8.009 6.984 -3.353 1.00 98.62 95 VAL A O 1
ATOM 728 N N . ALA A 1 96 ? -8.170 5.322 -4.859 1.00 98.50 96 ALA A N 1
ATOM 729 C CA . ALA A 1 96 ? -9.552 4.986 -4.533 1.00 98.50 96 ALA A CA 1
ATOM 730 C C . ALA A 1 96 ? -9.681 4.474 -3.090 1.00 98.50 96 ALA A C 1
ATOM 732 O O . ALA A 1 96 ? -10.582 4.894 -2.366 1.00 98.50 96 ALA A O 1
ATOM 733 N N . HIS A 1 97 ? -8.748 3.630 -2.649 1.00 98.50 97 HIS A N 1
ATOM 734 C CA . HIS A 1 97 ? -8.695 3.110 -1.284 1.00 98.50 97 HIS A CA 1
ATOM 735 C C . HIS A 1 97 ? -8.490 4.216 -0.250 1.00 98.50 97 HIS A C 1
ATOM 737 O O . HIS A 1 97 ? -9.267 4.296 0.698 1.00 98.50 97 HIS A O 1
ATOM 743 N N . LEU A 1 98 ? -7.545 5.136 -0.474 1.00 98.62 98 LEU A N 1
ATOM 744 C CA . LEU A 1 98 ? -7.352 6.299 0.396 1.00 98.62 98 LEU A CA 1
ATOM 745 C C . LEU A 1 98 ? -8.617 7.161 0.478 1.00 98.62 98 LEU A C 1
ATOM 747 O O . LEU A 1 98 ? -9.009 7.600 1.560 1.00 98.62 98 LEU A O 1
ATOM 751 N N . LYS A 1 99 ? -9.266 7.415 -0.664 1.00 98.50 99 LYS A N 1
ATOM 752 C CA . LYS A 1 99 ? -10.518 8.178 -0.702 1.00 98.50 99 LYS A CA 1
ATOM 753 C C . LYS A 1 99 ? -11.602 7.486 0.123 1.00 98.50 99 LYS A C 1
ATOM 755 O O . LYS A 1 99 ? -12.234 8.142 0.945 1.00 98.50 99 LYS A O 1
ATOM 760 N N . HIS A 1 100 ? -11.795 6.183 -0.070 1.00 98.06 100 HIS A N 1
ATOM 761 C CA . HIS A 1 100 ? -12.768 5.407 0.697 1.00 98.06 100 HIS A CA 1
ATOM 762 C C . HIS A 1 100 ? -12.451 5.430 2.194 1.00 98.06 100 HIS A C 1
ATOM 764 O O . HIS A 1 100 ? -13.357 5.647 2.994 1.00 98.06 100 HIS A O 1
ATOM 770 N N . ALA A 1 101 ? -11.177 5.296 2.571 1.00 98.12 101 ALA A N 1
ATOM 771 C CA . ALA A 1 101 ? -10.758 5.359 3.964 1.00 98.12 101 ALA A CA 1
ATOM 772 C C . ALA A 1 101 ? -11.101 6.716 4.601 1.00 98.12 101 ALA A C 1
ATOM 774 O O . ALA A 1 101 ? -11.727 6.754 5.656 1.00 98.12 101 ALA A O 1
ATOM 775 N N . LYS A 1 102 ? -10.810 7.832 3.917 1.00 98.12 102 LYS A N 1
ATOM 776 C CA . LYS A 1 102 ? -11.181 9.185 4.376 1.00 98.12 102 LYS A CA 1
ATOM 777 C C . LYS A 1 102 ? -12.696 9.372 4.499 1.00 98.12 102 LYS A C 1
ATOM 779 O O . LYS A 1 102 ? -13.163 10.024 5.435 1.00 98.12 102 LYS A O 1
ATOM 784 N N . THR A 1 103 ? -13.477 8.804 3.577 1.00 97.62 103 THR A N 1
ATOM 785 C CA . THR A 1 103 ? -14.945 8.826 3.660 1.00 97.62 103 THR A CA 1
ATOM 786 C C . THR A 1 103 ? -15.442 8.079 4.896 1.00 97.62 103 THR A C 1
ATOM 788 O O . THR A 1 103 ? -16.243 8.632 5.647 1.00 97.62 103 THR A O 1
ATOM 791 N N . ILE A 1 104 ? -14.936 6.869 5.148 1.00 96.69 104 ILE A N 1
ATOM 792 C CA . ILE A 1 104 ? -15.309 6.078 6.329 1.00 96.69 104 ILE A CA 1
ATOM 793 C C . ILE A 1 104 ? -14.895 6.807 7.610 1.00 96.69 104 ILE A C 1
ATOM 795 O O . ILE A 1 104 ? -15.728 6.978 8.497 1.00 96.69 104 ILE A O 1
ATOM 799 N N . GLN A 1 105 ? -13.659 7.310 7.674 1.00 96.56 105 GLN A N 1
ATOM 800 C CA . GLN A 1 105 ? -13.137 8.074 8.810 1.00 96.56 105 GLN A CA 1
ATOM 801 C C . GLN A 1 105 ? -14.043 9.262 9.151 1.00 96.56 105 GLN A C 1
ATOM 803 O O . GLN A 1 105 ? -14.393 9.469 10.308 1.00 96.56 105 GLN A O 1
ATOM 808 N N . SER A 1 106 ? -14.495 10.001 8.136 1.00 95.62 106 SER A N 1
ATOM 809 C CA . SER A 1 106 ? -15.418 11.127 8.331 1.00 95.62 106 SER A CA 1
ATOM 810 C C . SER A 1 106 ? -16.811 10.685 8.801 1.00 95.62 106 SER A C 1
ATOM 812 O O . SER A 1 106 ? -17.494 11.438 9.491 1.00 95.62 106 SER A O 1
ATOM 814 N N . SER A 1 107 ? -17.244 9.477 8.426 1.00 94.00 107 SER A N 1
ATOM 815 C CA . SER A 1 107 ? -18.573 8.939 8.747 1.00 94.00 107 SER A CA 1
ATOM 816 C C . SER A 1 107 ? -18.678 8.270 10.118 1.00 94.00 107 SER A C 1
ATOM 818 O O . SER A 1 107 ? -19.785 8.128 10.628 1.00 94.00 107 SER A O 1
ATOM 820 N N . LEU A 1 108 ? -17.555 7.886 10.736 1.00 89.12 108 LEU A N 1
ATOM 821 C CA . LEU A 1 108 ? -17.550 7.165 12.016 1.00 89.12 108 LEU A CA 1
ATOM 822 C C . LEU A 1 108 ? -18.014 8.010 13.216 1.00 89.12 108 LEU A C 1
ATOM 824 O O . LEU A 1 108 ? -18.192 7.465 14.303 1.00 89.12 108 LEU A O 1
ATOM 828 N N . GLY A 1 109 ? -18.298 9.300 13.005 1.00 65.50 109 GLY A N 1
ATOM 829 C CA . GLY A 1 109 ? -18.794 10.219 14.023 1.00 65.50 109 GLY A CA 1
ATOM 830 C C . GLY A 1 109 ? -17.702 10.590 15.025 1.00 65.50 109 GLY A C 1
ATOM 831 O O . GLY A 1 109 ? -17.040 9.731 15.599 1.00 65.50 109 GLY A O 1
ATOM 832 N N . LYS A 1 110 ? -17.512 11.890 15.268 1.00 53.50 110 LYS A N 1
ATOM 833 C CA . LYS A 1 110 ? -16.757 12.335 16.445 1.00 53.50 110 LYS A CA 1
ATOM 834 C C . LYS A 1 110 ? -17.552 11.886 17.673 1.00 53.50 110 LYS A C 1
ATOM 836 O O . LYS A 1 110 ? -18.606 12.461 17.935 1.00 53.50 110 LYS A O 1
ATOM 841 N N . LYS A 1 111 ? -17.106 10.831 18.352 1.00 44.47 111 LYS A N 1
ATOM 842 C CA . LYS A 1 111 ? -17.519 10.594 19.736 1.00 44.47 111 LYS A CA 1
ATOM 843 C C . LYS A 1 111 ? -16.801 11.579 20.642 1.00 44.47 111 LYS A C 1
ATOM 845 O O . LYS A 1 111 ? -15.602 11.823 20.385 1.00 44.47 111 LYS A O 1
#

Organism: NCBI:txid1040979

InterPro domains:
  IPR025419 Domain of unknown function DUF4142 [PF13628] (1-104)

Sequence (111 aa):
MIVDHTGVNNSATALVKKLKVKPDDNPTSASLKSDGDTNRNKLKGLKGAEFDSAYIDNEVIYHQAVLDVMDKTLIPGAKNEELKLLLAKIRPAFVAHLKHAKTIQSSLGKK

Radius of gyration: 15.8 Å; chains: 1; bounding box: 34×26×40 Å

pLDDT: mean 95.5, std 7.23, range [44.47, 98.62]